Protein AF-A0A8S8XSJ7-F1 (afdb_monomer_lite)

Secondary structure (DSSP, 8-state):
-----EEE-S-TTSHHHHHSSEEE-S-HHHHHHHHHHHHHTT---S---HHHHHHHHHHHHHHHHH-

Sequence (67 aa):
MGKKVITIDLNPLSRTAQTAHITIVDELTRCLPLLSDFVKEKNGIDSFNNKQCLTDVLNYMAERISS

Structure (mmCIF, N/CA/C/O backbone):
data_AF-A0A8S8XSJ7-F1
#
_entry.id   AF-A0A8S8XSJ7-F1
#
loop_
_atom_site.group_PDB
_atom_site.id
_atom_site.type_symbol
_atom_site.label_atom_id
_atom_site.label_alt_id
_atom_site.label_comp_id
_atom_site.label_asym_id
_atom_site.label_entity_id
_atom_site.label_seq_id
_atom_site.pdbx_PDB_ins_code
_atom_site.Cartn_x
_atom_site.Cartn_y
_atom_site.Cartn_z
_atom_site.occupancy
_atom_site.B_iso_or_equiv
_atom_site.auth_seq_id
_atom_site.auth_comp_id
_atom_site.auth_asym_id
_atom_site.auth_atom_id
_atom_site.pdbx_PDB_model_num
ATOM 1 N N . MET A 1 1 ? -15.963 13.642 9.490 1.00 59.91 1 MET A N 1
ATOM 2 C CA . MET A 1 1 ? -14.540 13.447 9.135 1.00 59.91 1 MET A CA 1
ATOM 3 C C . MET A 1 1 ? -13.829 12.736 10.290 1.00 59.91 1 MET A C 1
ATOM 5 O O . MET A 1 1 ? -13.230 13.390 11.121 1.00 59.91 1 MET A O 1
ATOM 9 N N . GLY A 1 2 ? -13.965 11.408 10.382 1.00 85.81 2 GLY A N 1
ATOM 10 C CA . GLY A 1 2 ? -13.426 10.585 11.485 1.00 85.81 2 GLY A CA 1
ATOM 11 C C . GLY A 1 2 ? -13.450 9.085 11.169 1.00 85.81 2 GLY A C 1
ATOM 12 O O . GLY A 1 2 ? -13.519 8.246 12.059 1.00 85.81 2 GLY A O 1
ATOM 13 N N . LYS A 1 3 ? -13.487 8.748 9.874 1.00 94.69 3 LYS A N 1
ATOM 14 C CA . LYS A 1 3 ? -13.474 7.363 9.405 1.00 94.69 3 LYS A CA 1
ATOM 15 C C . LYS A 1 3 ? -12.024 6.931 9.250 1.00 94.69 3 LYS A C 1
ATOM 17 O O . LYS A 1 3 ? -11.235 7.694 8.698 1.00 94.69 3 LYS A O 1
ATOM 22 N N . LYS A 1 4 ? -11.710 5.702 9.656 1.00 95.00 4 LYS A N 1
ATOM 23 C CA . LYS A 1 4 ? -10.475 5.049 9.221 1.00 95.00 4 LYS A CA 1
ATOM 24 C C . LYS A 1 4 ? -10.606 4.724 7.736 1.00 95.00 4 LYS A C 1
ATOM 26 O O . LYS A 1 4 ? -11.598 4.136 7.315 1.00 95.00 4 LYS A O 1
ATOM 31 N N . VAL A 1 5 ? -9.626 5.160 6.956 1.00 96.88 5 VAL A N 1
ATOM 32 C CA . VAL A 1 5 ? -9.585 5.009 5.498 1.00 96.88 5 VAL A CA 1
ATOM 33 C C . VAL A 1 5 ? -8.472 4.035 5.153 1.00 96.88 5 VAL A C 1
ATOM 35 O O . VAL A 1 5 ? -7.325 4.272 5.528 1.00 96.88 5 VAL A O 1
ATOM 38 N N . ILE A 1 6 ? -8.828 2.973 4.438 1.00 96.62 6 ILE A N 1
ATOM 39 C CA . ILE A 1 6 ? -7.903 2.001 3.858 1.00 96.62 6 ILE A CA 1
ATOM 40 C C . ILE A 1 6 ? -8.013 2.152 2.344 1.00 96.62 6 ILE A C 1
ATOM 42 O O . ILE A 1 6 ? -9.129 2.182 1.824 1.00 96.62 6 ILE A O 1
ATOM 46 N N . THR A 1 7 ? -6.886 2.275 1.652 1.00 98.00 7 THR A N 1
ATOM 47 C CA . THR A 1 7 ? -6.849 2.383 0.190 1.00 98.00 7 THR A CA 1
ATOM 48 C C . THR A 1 7 ? -5.942 1.314 -0.406 1.00 98.00 7 THR A C 1
ATOM 50 O O . THR A 1 7 ? -4.915 0.979 0.181 1.00 98.00 7 THR A O 1
ATOM 53 N N . ILE A 1 8 ? -6.321 0.803 -1.576 1.00 98.25 8 ILE A N 1
ATOM 54 C CA . ILE A 1 8 ? -5.458 0.006 -2.452 1.00 98.25 8 ILE A CA 1
ATOM 55 C C . ILE A 1 8 ? -5.158 0.907 -3.646 1.00 98.25 8 ILE A C 1
ATOM 57 O O . ILE A 1 8 ? -6.085 1.318 -4.345 1.00 98.25 8 ILE A O 1
ATOM 61 N N . ASP A 1 9 ? -3.901 1.297 -3.818 1.00 98.12 9 ASP A N 1
ATOM 62 C CA . ASP A 1 9 ? -3.492 2.253 -4.848 1.00 98.12 9 ASP A CA 1
ATOM 63 C C . ASP A 1 9 ? -2.072 1.939 -5.316 1.00 98.12 9 ASP A C 1
ATOM 65 O O . ASP A 1 9 ? -1.134 1.952 -4.524 1.00 98.12 9 ASP A O 1
ATOM 69 N N . LEU A 1 10 ? -1.908 1.688 -6.614 1.00 97.62 10 LEU A N 1
ATOM 70 C CA . LEU A 1 10 ? -0.603 1.424 -7.219 1.00 97.62 10 LEU A CA 1
ATOM 71 C C . LEU A 1 10 ? 0.348 2.619 -7.132 1.00 97.62 10 LEU A C 1
ATOM 73 O O . LEU A 1 10 ? 1.563 2.434 -7.182 1.00 97.62 10 LEU A O 1
ATOM 77 N N . ASN A 1 11 ? -0.183 3.838 -7.048 1.00 97.75 11 ASN A N 1
ATOM 78 C CA . ASN A 1 11 ? 0.624 5.042 -6.994 1.00 97.75 11 ASN A CA 1
ATOM 79 C C . ASN A 1 11 ? 0.844 5.479 -5.535 1.00 97.75 11 ASN A C 1
ATOM 81 O O . ASN A 1 11 ? -0.041 6.115 -4.953 1.00 97.75 11 ASN A O 1
ATOM 85 N N . PRO A 1 12 ? 2.043 5.261 -4.957 1.00 97.56 12 PRO A N 1
ATOM 86 C CA . PRO A 1 12 ? 2.319 5.670 -3.583 1.00 97.56 12 PRO A CA 1
ATOM 87 C C . PRO A 1 12 ? 2.279 7.194 -3.402 1.00 97.56 12 PRO A C 1
ATOM 89 O O . PRO A 1 12 ? 2.121 7.663 -2.281 1.00 97.56 12 PRO A O 1
ATOM 92 N N . LEU A 1 13 ? 2.398 7.985 -4.473 1.00 98.00 13 LEU A N 1
ATOM 93 C CA . LEU A 1 13 ? 2.426 9.452 -4.435 1.00 98.00 13 LEU A CA 1
ATOM 94 C C . LEU A 1 13 ? 1.044 10.094 -4.612 1.00 98.00 13 LEU A C 1
ATOM 96 O O . LEU A 1 13 ? 0.925 11.321 -4.564 1.00 98.00 13 LEU A O 1
ATOM 100 N N . SER A 1 14 ? -0.008 9.303 -4.839 1.00 98.25 14 SER A N 1
ATOM 101 C CA . SER A 1 14 ? -1.355 9.845 -5.008 1.00 98.25 14 SER A CA 1
ATOM 102 C C . SER A 1 14 ? -1.825 10.554 -3.730 1.00 98.25 14 SER A C 1
ATOM 104 O O . SER A 1 14 ? -1.453 10.197 -2.609 1.00 98.25 14 SER A O 1
ATOM 106 N N . ARG A 1 15 ? -2.699 11.559 -3.873 1.00 97.88 15 ARG A N 1
ATOM 107 C CA . ARG A 1 15 ? -3.270 12.266 -2.713 1.00 97.88 15 ARG A CA 1
ATOM 108 C C . ARG A 1 15 ? -3.977 11.300 -1.755 1.00 97.88 15 ARG A C 1
ATOM 110 O O . ARG A 1 15 ? -3.902 11.484 -0.543 1.00 97.88 15 ARG A O 1
ATOM 117 N N . THR A 1 16 ? -4.652 10.284 -2.288 1.00 97.44 16 THR A N 1
ATOM 118 C CA . THR A 1 16 ? -5.360 9.278 -1.488 1.00 97.44 16 THR A CA 1
ATOM 119 C C . THR A 1 16 ? -4.373 8.385 -0.743 1.00 97.44 16 THR A C 1
ATOM 121 O O . THR A 1 16 ? -4.499 8.241 0.471 1.00 97.44 16 THR A O 1
ATOM 124 N N . ALA A 1 17 ? -3.347 7.870 -1.426 1.00 98.00 17 ALA A N 1
ATOM 125 C CA . ALA A 1 17 ? -2.287 7.060 -0.828 1.00 98.00 17 ALA A CA 1
ATOM 126 C C . ALA A 1 17 ? -1.570 7.788 0.321 1.00 98.00 17 ALA A C 1
ATOM 128 O O . ALA A 1 17 ? -1.295 7.188 1.357 1.00 98.00 17 ALA A O 1
ATOM 129 N N . GLN A 1 18 ? -1.332 9.093 0.173 1.00 97.75 18 GLN A N 1
ATOM 130 C CA . GLN A 1 18 ? -0.637 9.916 1.169 1.00 97.75 18 GLN A CA 1
ATOM 131 C C . GLN A 1 18 ? -1.498 10.297 2.384 1.00 97.75 18 GLN A C 1
ATOM 133 O O . GLN A 1 18 ? -0.960 10.628 3.438 1.00 97.75 18 GLN A O 1
ATOM 138 N N . THR A 1 19 ? -2.828 10.282 2.255 1.00 96.50 19 THR A N 1
ATOM 139 C CA . THR A 1 19 ? -3.753 10.742 3.313 1.00 96.50 19 THR A CA 1
ATOM 140 C C . THR A 1 19 ? -4.573 9.621 3.954 1.00 96.50 19 THR A C 1
ATOM 142 O O . THR A 1 19 ? -5.228 9.849 4.973 1.00 96.50 19 THR A O 1
ATOM 145 N N . ALA A 1 20 ? -4.545 8.408 3.395 1.00 97.88 20 ALA A N 1
ATOM 146 C CA . ALA A 1 20 ? -5.181 7.238 3.988 1.00 97.88 20 ALA A CA 1
ATOM 147 C C . ALA A 1 20 ? -4.488 6.808 5.294 1.00 97.88 20 ALA A C 1
ATOM 149 O O . ALA A 1 20 ? -3.307 7.067 5.529 1.00 97.88 20 ALA A O 1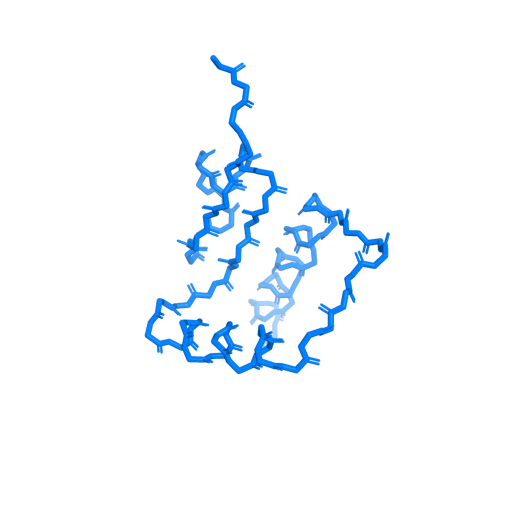
ATOM 150 N N . HIS A 1 21 ? -5.241 6.120 6.156 1.00 96.81 21 HIS A N 1
ATOM 151 C CA . HIS A 1 21 ? -4.707 5.583 7.411 1.00 96.81 21 HIS A CA 1
ATOM 152 C C . HIS A 1 21 ? -3.880 4.320 7.154 1.00 96.81 21 HIS A C 1
ATOM 154 O O . HIS A 1 21 ? -2.943 4.043 7.896 1.00 96.81 21 HIS A O 1
ATOM 160 N N . ILE A 1 22 ? -4.248 3.565 6.115 1.00 96.25 22 ILE A N 1
ATOM 161 C CA . ILE A 1 22 ? -3.540 2.393 5.605 1.00 96.25 22 ILE A CA 1
ATOM 162 C C . ILE A 1 22 ? -3.570 2.473 4.078 1.00 96.25 22 ILE A C 1
ATOM 164 O O . ILE A 1 22 ? -4.643 2.633 3.489 1.00 96.25 22 ILE A O 1
ATOM 168 N N . THR A 1 23 ? -2.410 2.325 3.454 1.00 98.19 23 THR A N 1
ATOM 169 C CA . THR A 1 23 ? -2.243 2.275 2.004 1.00 98.19 23 THR A CA 1
ATOM 170 C C . THR A 1 23 ? -1.587 0.959 1.627 1.00 98.19 23 THR A C 1
ATOM 172 O O . THR A 1 23 ? -0.480 0.666 2.070 1.00 98.19 23 THR A O 1
ATOM 175 N N . ILE A 1 24 ? -2.265 0.173 0.796 1.00 97.81 24 ILE A N 1
ATOM 176 C CA . ILE A 1 24 ? -1.705 -1.028 0.183 1.00 97.81 24 ILE A CA 1
ATOM 177 C C . ILE A 1 24 ? -1.278 -0.655 -1.234 1.00 97.81 24 ILE A C 1
ATOM 179 O O . ILE A 1 24 ? -2.121 -0.365 -2.084 1.00 97.81 24 ILE A O 1
ATOM 183 N N . VAL A 1 25 ? 0.033 -0.632 -1.470 1.00 98.31 25 VAL A N 1
ATOM 184 C CA . VAL A 1 25 ? 0.600 -0.307 -2.783 1.00 98.31 25 VAL A CA 1
ATOM 185 C C . VAL A 1 25 ? 0.733 -1.582 -3.606 1.00 98.31 25 VAL A C 1
ATOM 187 O O . VAL A 1 25 ? 1.794 -2.197 -3.659 1.00 98.31 25 VAL A O 1
ATOM 190 N N . ASP A 1 26 ? -0.376 -2.006 -4.203 1.00 98.44 26 ASP A N 1
ATOM 191 C CA . ASP A 1 26 ? -0.449 -3.208 -5.033 1.00 98.44 26 ASP A CA 1
ATOM 192 C C . ASP A 1 26 ? -1.590 -3.101 -6.060 1.00 9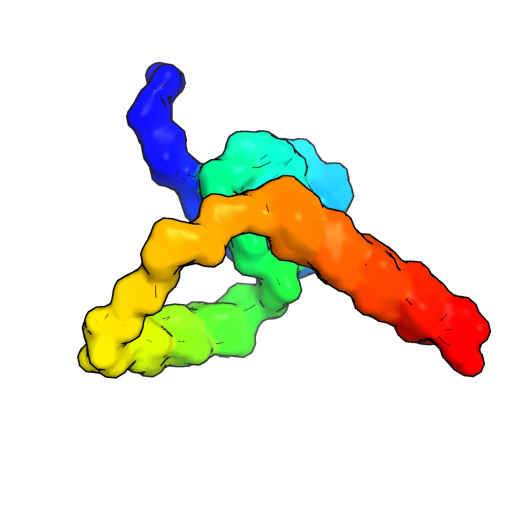8.44 26 ASP A C 1
ATOM 194 O O . ASP A 1 26 ? -2.443 -2.214 -5.992 1.00 98.44 26 ASP A O 1
ATOM 198 N N . GLU A 1 27 ? -1.597 -4.006 -7.034 1.00 98.19 27 GLU A N 1
ATOM 199 C CA . GLU A 1 27 ? -2.672 -4.145 -8.012 1.00 98.19 27 GLU A CA 1
ATOM 200 C C . GLU A 1 27 ? -3.872 -4.862 -7.368 1.00 98.19 27 GLU A C 1
ATOM 202 O O . GLU A 1 27 ? -3.709 -5.806 -6.590 1.00 98.19 27 GLU A O 1
ATOM 207 N N . LEU A 1 28 ? -5.091 -4.417 -7.681 1.00 97.12 28 LEU A N 1
ATOM 208 C CA . LEU A 1 28 ? -6.317 -4.850 -7.012 1.00 97.12 28 LEU A CA 1
ATOM 209 C C . LEU A 1 28 ? -6.562 -6.361 -7.132 1.00 97.12 28 LEU A C 1
ATOM 211 O O . LEU A 1 28 ? -6.920 -7.000 -6.140 1.00 97.12 28 LEU A O 1
ATOM 215 N N . THR A 1 29 ? -6.368 -6.944 -8.318 1.00 97.38 29 THR A N 1
ATOM 216 C CA . THR A 1 29 ? -6.631 -8.374 -8.552 1.00 97.38 29 THR A CA 1
ATOM 217 C C . THR A 1 29 ? -5.662 -9.282 -7.797 1.00 97.38 29 THR A C 1
ATOM 219 O O . THR A 1 29 ? -6.051 -10.386 -7.418 1.00 97.38 29 THR A O 1
ATOM 222 N N . ARG A 1 30 ? -4.441 -8.811 -7.502 1.00 98.06 30 ARG A N 1
ATOM 223 C CA . ARG A 1 30 ? -3.489 -9.509 -6.617 1.00 98.06 30 ARG A CA 1
ATOM 224 C C . ARG A 1 30 ? -3.773 -9.273 -5.138 1.00 98.06 30 ARG A C 1
ATOM 226 O O . ARG A 1 30 ? -3.718 -10.209 -4.346 1.00 98.06 30 ARG A O 1
ATOM 233 N N . CYS A 1 31 ? -4.095 -8.037 -4.770 1.00 97.88 31 C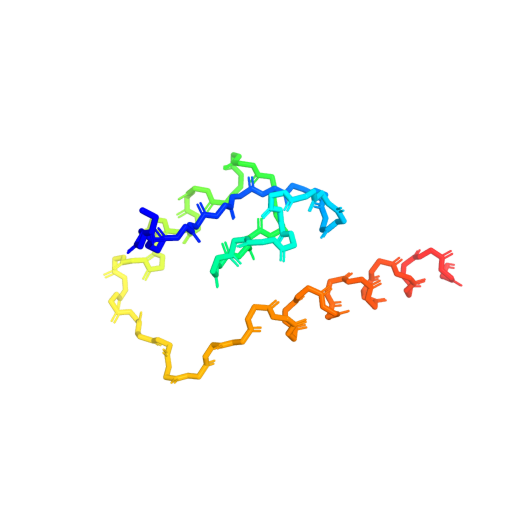YS A N 1
ATOM 234 C CA . CYS A 1 31 ? -4.250 -7.635 -3.378 1.00 97.88 31 CYS A CA 1
ATOM 235 C C . CYS A 1 31 ? -5.434 -8.331 -2.693 1.00 97.88 31 CYS A C 1
ATOM 237 O O . CYS A 1 31 ? -5.302 -8.833 -1.577 1.00 97.88 31 CYS A O 1
ATOM 239 N N . LEU A 1 32 ? -6.596 -8.381 -3.353 1.00 97.12 32 LEU A N 1
ATOM 240 C CA . LEU A 1 32 ? -7.824 -8.906 -2.750 1.00 97.12 32 LEU A CA 1
ATOM 241 C C . LEU A 1 32 ? -7.740 -10.373 -2.286 1.00 97.12 32 LEU A C 1
ATOM 243 O O . LEU A 1 32 ? -8.160 -10.632 -1.154 1.00 97.12 32 LEU A O 1
ATOM 247 N N . PRO A 1 33 ? -7.221 -11.338 -3.074 1.00 97.00 33 PRO A N 1
ATOM 248 C CA . PRO A 1 33 ? -7.084 -12.712 -2.593 1.00 97.00 33 PRO A CA 1
ATOM 249 C C . PRO A 1 33 ? -6.100 -12.818 -1.420 1.00 97.00 33 PRO A C 1
ATOM 251 O O . PRO A 1 33 ? -6.446 -13.429 -0.412 1.00 97.00 33 PRO A O 1
ATOM 254 N N . LEU A 1 34 ? -4.944 -12.144 -1.486 1.00 95.81 34 LEU A N 1
ATOM 255 C CA . LEU A 1 34 ? -3.955 -12.137 -0.397 1.00 95.81 34 LEU A CA 1
ATOM 256 C C . LEU A 1 34 ? -4.536 -11.568 0.901 1.00 95.81 34 LEU A C 1
ATOM 258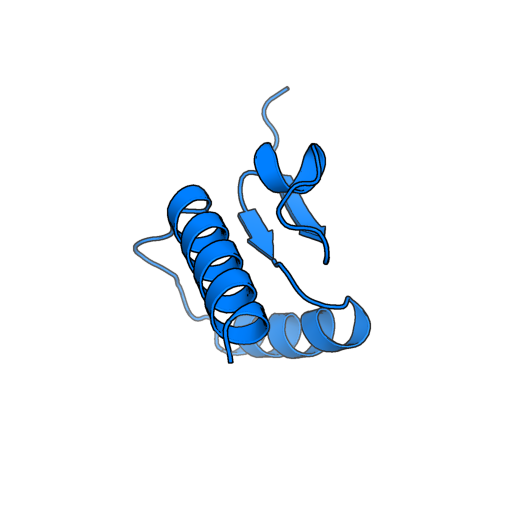 O O . LEU A 1 34 ? -4.339 -12.126 1.978 1.00 95.81 34 LEU A O 1
ATOM 262 N N . LEU A 1 35 ? -5.299 -10.477 0.798 1.00 94.19 35 LEU A N 1
ATOM 263 C CA . LEU A 1 35 ? -5.985 -9.883 1.939 1.00 94.19 35 LEU A CA 1
ATOM 264 C C . LEU A 1 35 ? -7.052 -10.828 2.508 1.00 94.19 35 LEU A C 1
ATOM 266 O O . LEU A 1 35 ? -7.182 -10.941 3.726 1.00 94.19 35 LEU A O 1
ATOM 270 N N . SER A 1 36 ? -7.813 -11.511 1.647 1.00 94.56 36 SER A N 1
ATOM 271 C CA . SER A 1 36 ? -8.815 -12.491 2.081 1.00 94.56 36 SER A CA 1
ATOM 272 C C . SER A 1 36 ? -8.180 -13.629 2.874 1.00 94.56 36 SER A C 1
ATOM 274 O O . SER A 1 36 ? -8.706 -14.001 3.924 1.00 94.56 36 SER A O 1
ATOM 276 N N . ASP A 1 37 ? -7.052 -14.152 2.404 1.00 94.88 37 ASP A N 1
ATOM 277 C CA . ASP A 1 37 ? -6.346 -15.244 3.069 1.00 94.88 37 ASP A CA 1
ATOM 278 C C . ASP A 1 37 ? -5.715 -14.782 4.387 1.00 94.88 37 ASP A C 1
ATOM 280 O O . ASP A 1 37 ? -5.946 -15.413 5.419 1.00 94.88 37 ASP A O 1
ATOM 284 N N . PHE A 1 38 ? -5.076 -13.608 4.407 1.00 91.75 38 PHE A N 1
ATOM 285 C CA . PHE A 1 38 ? -4.532 -13.010 5.631 1.00 91.75 38 PHE A CA 1
ATOM 286 C C . PHE A 1 38 ? -5.595 -12.837 6.730 1.00 91.75 38 PHE A C 1
ATOM 288 O O . PHE A 1 38 ? -5.357 -13.127 7.903 1.00 91.75 38 PHE A O 1
ATOM 295 N N . VAL A 1 39 ? -6.806 -12.399 6.364 1.00 91.06 39 VAL A N 1
ATOM 296 C CA . VAL A 1 39 ? -7.909 -12.221 7.324 1.00 91.06 39 VAL A CA 1
ATOM 297 C C . VAL A 1 39 ? -8.408 -13.560 7.878 1.00 91.06 39 VAL A C 1
ATOM 299 O O . VAL A 1 39 ? -8.766 -13.632 9.057 1.00 91.06 39 VAL A O 1
ATOM 302 N N . LYS A 1 40 ? -8.424 -14.634 7.074 1.00 93.69 40 LYS A N 1
ATOM 303 C CA . LYS A 1 40 ? -8.826 -15.977 7.541 1.00 93.69 40 LYS A CA 1
ATOM 304 C C . LYS A 1 40 ? -7.867 -16.530 8.590 1.00 93.69 40 LYS A C 1
ATOM 306 O O . LYS A 1 40 ? -8.317 -17.206 9.513 1.00 93.69 40 LYS A O 1
ATOM 311 N N . GLU A 1 41 ? -6.583 -16.212 8.476 1.00 92.94 41 GLU A N 1
ATOM 312 C CA . GLU A 1 41 ? -5.552 -16.619 9.436 1.00 92.94 41 GLU A CA 1
ATOM 313 C C . GLU A 1 41 ? -5.668 -15.890 10.787 1.00 92.94 41 GLU A C 1
ATOM 315 O O . GLU A 1 41 ? -5.043 -16.302 11.760 1.00 92.94 41 GLU A O 1
ATOM 320 N N . LYS A 1 42 ? -6.518 -14.851 10.885 1.00 80.75 42 LYS A N 1
ATOM 321 C CA . LYS A 1 42 ? -6.752 -14.040 12.098 1.00 80.75 42 LYS A CA 1
ATOM 322 C C . LYS A 1 42 ? -5.470 -13.451 12.699 1.00 80.75 42 LYS A C 1
ATOM 324 O O . LYS A 1 42 ? -5.387 -13.241 13.909 1.00 80.75 42 LYS A O 1
ATOM 329 N N . ASN A 1 43 ? -4.497 -13.142 11.849 1.00 79.88 43 ASN A N 1
ATOM 330 C CA . ASN A 1 43 ? -3.254 -12.515 12.268 1.00 79.88 43 ASN A CA 1
ATOM 331 C C . ASN A 1 43 ? -3.481 -11.032 12.600 1.00 79.88 43 ASN A C 1
ATOM 333 O O . ASN A 1 43 ? -4.099 -10.286 11.837 1.00 79.88 43 ASN A O 1
ATOM 337 N N . GLY A 1 44 ? -2.995 -10.613 13.769 1.00 78.06 44 GLY A N 1
ATOM 338 C CA . GLY A 1 44 ? -2.946 -9.212 14.181 1.00 78.06 44 GLY A CA 1
ATOM 339 C C . GLY A 1 44 ? -1.632 -8.552 13.766 1.00 78.06 44 GLY A C 1
ATOM 340 O O . GLY A 1 44 ? -0.626 -9.228 13.566 1.00 78.06 44 GLY A O 1
ATOM 341 N N . ILE A 1 45 ? -1.642 -7.224 13.651 1.00 81.38 45 ILE A N 1
ATOM 342 C CA . ILE A 1 45 ? -0.429 -6.421 13.471 1.00 81.38 45 ILE A CA 1
ATOM 343 C C . ILE A 1 45 ? -0.331 -5.480 14.670 1.00 81.38 45 ILE A C 1
ATOM 345 O O . ILE A 1 45 ? -1.152 -4.572 14.807 1.00 81.38 45 ILE A O 1
ATOM 349 N N . ASP A 1 46 ? 0.663 -5.702 15.529 1.00 82.19 46 ASP A N 1
ATOM 350 C CA . ASP A 1 46 ? 0.839 -4.932 16.768 1.00 82.19 46 ASP A CA 1
ATOM 351 C C . ASP A 1 46 ? 1.428 -3.538 16.515 1.00 82.19 46 ASP A C 1
ATOM 353 O O . ASP A 1 46 ? 1.113 -2.577 17.218 1.00 82.19 46 ASP A O 1
ATOM 357 N N . SER A 1 47 ? 2.263 -3.400 15.483 1.00 87.56 47 SER A N 1
ATOM 358 C CA . SER A 1 47 ? 2.912 -2.143 15.114 1.00 87.56 47 SER A CA 1
ATOM 359 C C . SER A 1 47 ? 2.791 -1.891 13.611 1.00 87.56 47 SER A C 1
ATOM 361 O O . SER A 1 47 ? 3.487 -2.477 12.787 1.00 87.56 47 SER A O 1
ATOM 363 N N . PHE A 1 48 ? 1.885 -0.985 13.239 1.00 92.50 48 PHE A N 1
ATOM 364 C CA . PHE A 1 48 ? 1.706 -0.545 11.855 1.00 92.50 48 PHE A CA 1
ATOM 365 C C . PHE A 1 48 ? 1.988 0.954 11.720 1.00 92.50 48 PHE A C 1
ATOM 367 O O . PHE A 1 48 ? 1.462 1.766 12.483 1.00 92.50 48 PHE A O 1
ATOM 374 N N . ASN A 1 49 ? 2.783 1.332 10.716 1.00 96.00 49 ASN A N 1
ATOM 375 C CA . ASN A 1 49 ? 3.078 2.725 10.390 1.00 96.00 49 ASN A CA 1
ATOM 376 C C . ASN A 1 49 ? 2.999 2.951 8.874 1.00 96.00 49 ASN A C 1
ATOM 378 O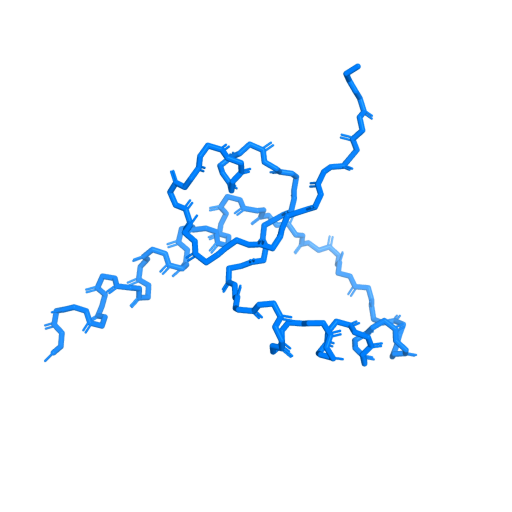 O . ASN A 1 49 ? 3.940 2.648 8.143 1.00 96.00 49 ASN A O 1
ATOM 382 N N . ASN A 1 50 ? 1.901 3.561 8.417 1.00 96.69 50 ASN A N 1
ATOM 383 C CA . ASN A 1 50 ? 1.662 3.808 6.992 1.00 96.69 50 ASN A CA 1
ATOM 384 C C . ASN A 1 50 ? 2.762 4.653 6.332 1.00 96.69 50 ASN A C 1
ATOM 386 O O . ASN A 1 50 ? 3.126 4.425 5.182 1.00 96.69 50 ASN A O 1
ATOM 390 N N . LYS A 1 51 ? 3.312 5.633 7.061 1.00 97.12 51 LYS A N 1
ATOM 391 C CA . LYS A 1 51 ? 4.355 6.520 6.535 1.00 97.12 51 LYS A CA 1
ATOM 392 C C . LYS A 1 51 ? 5.655 5.758 6.290 1.00 97.12 51 LYS A C 1
ATOM 394 O O . LYS A 1 51 ? 6.323 6.016 5.289 1.00 97.12 51 LYS A O 1
ATOM 399 N N . GLN A 1 52 ? 5.990 4.823 7.180 1.00 97.31 52 GLN A N 1
ATOM 400 C CA . GLN A 1 52 ? 7.142 3.948 6.986 1.00 97.31 52 GLN A CA 1
ATOM 401 C C . GLN A 1 52 ? 6.921 3.048 5.767 1.00 97.31 52 GLN A C 1
ATOM 403 O O . GLN A 1 52 ? 7.746 3.071 4.864 1.00 97.31 52 GLN A O 1
ATOM 408 N N . CYS A 1 53 ? 5.759 2.390 5.662 1.00 97.31 53 CYS A N 1
ATOM 409 C CA . CYS A 1 53 ? 5.438 1.538 4.512 1.00 97.31 53 CYS A CA 1
ATOM 410 C C . CYS A 1 53 ? 5.549 2.283 3.170 1.00 97.31 53 CYS A C 1
ATOM 412 O O . CYS A 1 53 ? 6.137 1.769 2.224 1.00 97.31 53 CYS A O 1
ATOM 414 N N . LEU A 1 54 ? 5.029 3.513 3.079 1.00 98.25 54 LEU A N 1
ATOM 415 C CA . LEU A 1 54 ? 5.152 4.335 1.867 1.00 98.25 54 LEU A CA 1
ATOM 416 C C . LEU A 1 54 ? 6.608 4.709 1.556 1.00 98.25 54 LEU A C 1
ATOM 418 O O . LEU A 1 54 ? 6.992 4.738 0.390 1.00 98.25 54 LEU A O 1
ATOM 422 N N . THR A 1 55 ? 7.415 4.983 2.583 1.00 98.31 55 THR A N 1
ATOM 423 C CA . THR A 1 55 ? 8.848 5.278 2.420 1.00 98.31 55 THR A CA 1
ATOM 424 C C . THR A 1 55 ? 9.590 4.057 1.881 1.00 98.31 55 THR A C 1
ATOM 426 O O . THR A 1 55 ? 10.355 4.181 0.929 1.00 98.31 55 THR A O 1
ATOM 429 N N . ASP A 1 56 ? 9.304 2.874 2.424 1.00 98.25 56 ASP A N 1
ATOM 430 C CA . ASP A 1 56 ? 9.919 1.617 1.993 1.00 98.25 56 ASP A CA 1
ATOM 431 C C . ASP A 1 56 ? 9.565 1.293 0.534 1.00 98.25 56 ASP A C 1
ATOM 433 O O . ASP A 1 56 ? 10.438 0.923 -0.249 1.00 98.25 56 ASP A O 1
ATOM 437 N N . VAL A 1 57 ? 8.307 1.514 0.131 1.00 98.31 57 VAL A N 1
ATOM 438 C CA . VAL A 1 57 ? 7.866 1.356 -1.266 1.00 98.31 57 VAL A CA 1
ATOM 439 C C . VAL A 1 57 ? 8.617 2.304 -2.202 1.00 98.31 57 VAL A C 1
ATOM 441 O O . VAL A 1 57 ? 9.064 1.884 -3.269 1.00 98.31 57 VAL A O 1
ATOM 444 N N . LEU A 1 58 ? 8.771 3.577 -1.826 1.00 98.19 58 LEU A N 1
ATOM 445 C CA . LEU A 1 58 ? 9.495 4.551 -2.647 1.00 98.19 58 LEU A CA 1
ATOM 446 C C . LEU A 1 58 ? 10.981 4.201 -2.769 1.00 98.19 58 LEU A C 1
ATOM 448 O O . LEU A 1 58 ? 11.528 4.293 -3.867 1.00 98.19 58 LEU A O 1
ATOM 452 N N . ASN A 1 59 ? 11.613 3.753 -1.682 1.00 98.25 59 ASN A N 1
ATOM 453 C CA . ASN A 1 59 ? 12.997 3.279 -1.705 1.00 98.25 59 ASN A CA 1
ATOM 454 C C . ASN A 1 59 ? 13.147 2.067 -2.629 1.00 98.25 59 ASN A C 1
ATOM 456 O O . ASN A 1 59 ? 14.008 2.075 -3.504 1.00 98.25 59 ASN A O 1
ATOM 460 N N . TYR A 1 60 ? 12.250 1.084 -2.517 1.00 98.00 60 TYR A N 1
ATOM 461 C CA . TYR A 1 60 ? 12.225 -0.074 -3.409 1.00 98.00 60 TYR A CA 1
ATOM 462 C C . TYR A 1 60 ? 12.102 0.337 -4.885 1.00 98.00 60 TYR A C 1
ATOM 464 O O . TYR A 1 60 ? 12.832 -0.168 -5.737 1.00 98.00 60 TYR A O 1
ATOM 472 N N . MET A 1 61 ? 11.213 1.282 -5.210 1.00 97.38 61 MET A N 1
ATOM 473 C CA . MET A 1 61 ? 11.080 1.800 -6.577 1.00 97.38 61 MET A CA 1
ATOM 474 C C . MET A 1 61 ? 12.353 2.514 -7.051 1.00 97.38 61 MET A C 1
ATOM 476 O O . MET A 1 61 ? 12.781 2.301 -8.184 1.00 97.38 61 MET A O 1
ATOM 480 N N . ALA A 1 62 ? 12.972 3.334 -6.200 1.00 97.75 62 ALA A N 1
ATOM 481 C CA . ALA A 1 62 ? 14.202 4.054 -6.526 1.00 97.75 62 ALA A CA 1
ATOM 482 C C . ALA A 1 62 ? 15.385 3.102 -6.775 1.00 97.75 62 ALA A C 1
ATOM 484 O O . ALA A 1 62 ? 16.127 3.282 -7.743 1.00 97.75 62 ALA A O 1
ATOM 485 N N . GLU A 1 63 ? 15.528 2.062 -5.951 1.00 98.06 63 GLU A N 1
ATOM 486 C CA . GLU A 1 63 ? 16.532 1.006 -6.125 1.00 98.06 63 GLU A CA 1
ATOM 487 C C . GLU A 1 63 ? 16.351 0.278 -7.459 1.00 98.06 63 GLU A C 1
ATOM 489 O O . GLU A 1 63 ? 17.317 0.109 -8.197 1.00 98.06 63 GLU A O 1
ATOM 494 N N . ARG A 1 64 ? 15.110 -0.084 -7.814 1.00 97.44 64 ARG A N 1
ATOM 495 C CA . ARG A 1 64 ? 14.788 -0.761 -9.084 1.00 97.44 64 ARG A CA 1
ATOM 496 C C . ARG A 1 64 ? 14.999 0.093 -10.329 1.00 97.44 64 ARG A C 1
ATOM 498 O O . ARG A 1 64 ? 15.182 -0.462 -11.404 1.00 97.44 64 ARG A O 1
ATOM 505 N N . ILE A 1 65 ? 14.920 1.414 -10.209 1.00 96.19 65 ILE A N 1
ATOM 506 C CA . ILE A 1 65 ? 15.236 2.335 -11.311 1.00 96.19 65 ILE A CA 1
ATOM 507 C C . ILE A 1 65 ? 16.753 2.507 -11.456 1.00 96.19 65 ILE A C 1
ATOM 509 O O . ILE A 1 65 ? 17.243 2.747 -12.555 1.00 96.19 65 ILE A O 1
ATOM 513 N N . SER A 1 66 ? 17.489 2.410 -10.348 1.00 93.44 66 SER A N 1
ATOM 514 C CA . SER A 1 66 ? 18.944 2.600 -10.318 1.00 93.44 66 SER A CA 1
ATOM 515 C C . SER A 1 66 ? 19.735 1.341 -10.705 1.00 93.44 66 SER A C 1
ATOM 517 O O . SER A 1 66 ? 20.949 1.434 -10.884 1.00 93.44 66 SER A O 1
ATOM 519 N N . SER A 1 67 ? 19.068 0.185 -10.799 1.00 83.25 67 SER A N 1
ATOM 520 C CA . SER A 1 67 ? 19.613 -1.109 -11.239 1.00 83.25 67 SER A CA 1
ATOM 521 C C . SER A 1 67 ? 19.450 -1.327 -12.738 1.00 83.25 67 SER A C 1
ATOM 523 O O . SER A 1 67 ? 20.424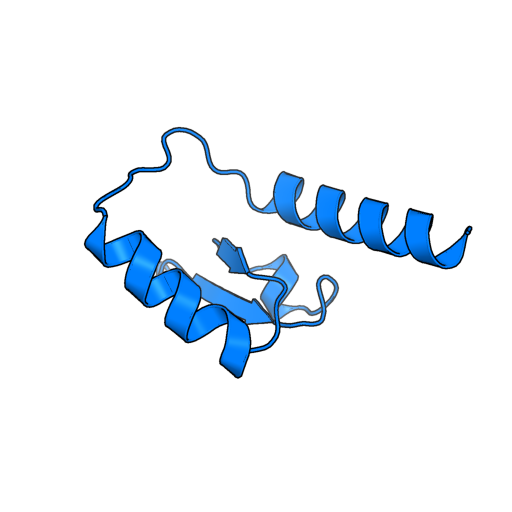 -1.787 -13.369 1.00 83.25 67 SER A O 1
#

pLDDT: mean 94.52, std 6.62, range [59.91, 98.44]

Foldseek 3Di:
DDDQFEEEDLDCPDPSNVPHPHYHNDDPVVPVVVVVVVVVVVDDDPDDDSVVVSVVVVVVVVVVVVD

Radius of gyration: 13.18 Å; chains: 1; bounding box: 34×30×28 Å